Protein AF-A0AAV5FZE7-F1 (afdb_monomer)

pLDDT: mean 82.58, std 16.41, range [29.88, 97.06]

Radius of gyration: 17.74 Å; Cα contacts (8 Å, |Δi|>4): 190; chains: 1; bounding box: 56×36×43 Å

Mean predicted aligned error: 8.59 Å

Organism: NCBI:txid191504

Solvent-accessible surface area (backbone atoms only — not comparable to full-atom values): 7733 Å² total; per-residue (Å²): 137,84,82,93,78,87,81,72,99,67,79,70,54,72,67,52,48,55,55,48,30,64,74,41,72,68,43,28,52,54,44,53,74,70,47,66,54,23,39,79,65,56,47,79,86,54,80,72,45,76,79,48,63,64,31,80,92,61,80,81,59,64,50,75,52,74,43,78,89,72,42,30,38,36,38,24,36,59,78,54,90,79,56,93,56,91,68,44,50,80,62,38,26,36,37,55,44,82,54,98,91,51,58,35,30,45,30,11,62,29,85,86,47,74,45,88,86,36,92,30,40,75,50,72,50,114

Structure (mmCIF, N/CA/C/O backbone):
data_AF-A0AAV5FZE7-F1
#
_entry.id   AF-A0AAV5FZE7-F1
#
loop_
_atom_site.group_PDB
_atom_site.id
_atom_site.type_symbol
_atom_site.label_atom_id
_atom_site.label_alt_id
_atom_site.label_comp_id
_atom_site.label_asym_id
_atom_site.label_entity_id
_atom_site.label_seq_id
_atom_site.pdbx_PDB_ins_code
_atom_site.Cartn_x
_atom_site.Cartn_y
_atom_site.Cartn_z
_atom_site.occupancy
_atom_site.B_iso_or_equiv
_atom_site.auth_seq_id
_atom_site.auth_comp_id
_atom_site.auth_asym_id
_atom_site.auth_atom_id
_atom_site.pdbx_PDB_model_num
ATOM 1 N N . MET A 1 1 ? 34.108 5.353 -24.000 1.00 38.38 1 MET A N 1
ATOM 2 C CA . MET A 1 1 ? 32.809 5.012 -23.378 1.00 38.38 1 MET A CA 1
ATOM 3 C C . MET A 1 1 ? 32.592 3.520 -23.525 1.00 38.38 1 MET A C 1
ATOM 5 O O . MET A 1 1 ? 32.343 3.064 -24.632 1.00 38.38 1 MET A O 1
ATOM 9 N N . LYS A 1 2 ? 32.805 2.749 -22.454 1.00 29.88 2 LYS A N 1
ATOM 10 C CA . LYS A 1 2 ? 32.612 1.295 -22.473 1.00 29.88 2 LYS A CA 1
ATOM 11 C C . LYS A 1 2 ? 31.121 0.999 -22.292 1.00 29.88 2 LYS A C 1
ATOM 13 O O . LYS A 1 2 ? 30.504 1.523 -21.369 1.00 29.88 2 LYS A O 1
ATOM 18 N N . ARG A 1 3 ? 30.570 0.221 -23.223 1.00 39.81 3 ARG A N 1
ATOM 19 C CA . ARG A 1 3 ? 29.179 -0.239 -23.282 1.00 39.81 3 ARG A CA 1
ATOM 20 C C . ARG A 1 3 ? 28.938 -1.198 -22.114 1.00 39.81 3 ARG A C 1
ATOM 22 O O . ARG A 1 3 ? 29.700 -2.140 -21.923 1.00 39.81 3 ARG A O 1
ATOM 29 N N . LEU A 1 4 ? 27.938 -0.890 -21.301 1.00 38.97 4 LEU A N 1
ATOM 30 C CA . LEU A 1 4 ? 27.640 -1.539 -20.027 1.00 38.97 4 LEU A CA 1
ATOM 31 C C . LEU A 1 4 ? 26.733 -2.757 -20.280 1.00 38.97 4 LEU A C 1
ATOM 33 O O . LEU A 1 4 ? 25.572 -2.739 -19.901 1.00 38.97 4 LEU A O 1
ATOM 37 N N . GLU A 1 5 ? 27.225 -3.759 -21.019 1.00 39.66 5 GLU A N 1
ATOM 38 C CA . GLU A 1 5 ? 26.382 -4.862 -21.534 1.00 39.66 5 GLU A CA 1
ATOM 39 C C . GLU A 1 5 ? 26.807 -6.279 -21.109 1.00 39.66 5 GLU A C 1
ATOM 41 O O . GLU A 1 5 ? 26.217 -7.241 -21.582 1.00 39.66 5 GLU A O 1
ATOM 46 N N . GLU A 1 6 ? 27.779 -6.468 -20.210 1.00 33.56 6 GLU A N 1
ATOM 47 C CA . GLU A 1 6 ? 28.347 -7.821 -19.998 1.00 33.56 6 GLU A CA 1
ATOM 48 C C . GLU A 1 6 ? 28.376 -8.334 -18.546 1.00 33.56 6 GLU A C 1
ATOM 50 O O . GLU A 1 6 ? 29.033 -9.328 -18.253 1.00 33.56 6 GLU A O 1
ATOM 55 N N . GLY A 1 7 ? 27.603 -7.748 -17.625 1.00 36.38 7 GLY A N 1
ATOM 56 C CA . GLY A 1 7 ? 27.423 -8.318 -16.282 1.00 36.38 7 GLY A CA 1
ATOM 57 C C . GLY A 1 7 ? 26.056 -7.981 -15.695 1.00 36.38 7 GLY A C 1
ATOM 58 O O . GLY A 1 7 ? 25.738 -6.807 -15.571 1.00 36.38 7 GLY A O 1
ATOM 59 N N . GLU A 1 8 ? 25.279 -9.009 -15.329 1.00 34.03 8 GLU A N 1
ATOM 60 C CA . GLU A 1 8 ? 23.867 -8.981 -14.879 1.00 34.03 8 GLU A CA 1
ATOM 61 C C . GLU A 1 8 ? 22.822 -8.819 -16.003 1.00 34.03 8 GLU A C 1
ATOM 63 O O . GLU A 1 8 ? 22.154 -7.803 -16.169 1.00 34.03 8 GLU A O 1
ATOM 68 N N . SER A 1 9 ? 22.638 -9.895 -16.765 1.00 39.94 9 SER A N 1
ATOM 69 C CA . SER A 1 9 ? 21.783 -10.047 -17.950 1.00 39.94 9 SER A CA 1
ATOM 70 C C . SER A 1 9 ? 20.254 -9.944 -17.743 1.00 39.94 9 SER A C 1
ATOM 72 O O . SER A 1 9 ? 19.487 -10.493 -18.530 1.00 39.94 9 SER A O 1
ATOM 74 N N . THR A 1 10 ? 19.750 -9.209 -16.749 1.00 49.53 10 THR A N 1
ATOM 75 C CA . THR A 1 10 ? 18.365 -8.688 -16.763 1.00 49.53 10 THR A CA 1
ATOM 76 C C . THR A 1 10 ? 18.287 -7.416 -15.924 1.00 49.53 10 THR A C 1
ATOM 78 O O . THR A 1 10 ? 17.717 -7.379 -14.832 1.00 49.53 10 THR A O 1
ATOM 81 N N . TRP A 1 11 ? 18.894 -6.351 -16.434 1.00 44.72 11 TRP A N 1
ATOM 82 C CA . TRP A 1 11 ? 18.637 -5.011 -15.929 1.00 44.72 11 TRP A CA 1
ATOM 83 C C . TRP A 1 11 ? 17.181 -4.582 -16.214 1.00 44.72 11 TRP A C 1
ATOM 85 O O . TRP A 1 11 ? 16.682 -4.859 -17.308 1.00 44.72 11 TRP A O 1
ATOM 95 N N . PRO A 1 12 ? 16.505 -3.851 -15.300 1.00 60.19 12 PRO A N 1
ATOM 96 C CA . PRO A 1 12 ? 16.899 -3.548 -13.920 1.00 60.19 12 PRO A CA 1
ATOM 97 C C . PRO A 1 12 ? 16.178 -4.434 -12.893 1.00 60.19 12 PRO A C 1
ATOM 99 O O . PRO A 1 12 ? 14.990 -4.763 -13.030 1.00 60.19 12 PRO A O 1
ATOM 102 N N . SER A 1 13 ? 16.843 -4.699 -11.766 1.00 66.81 13 SER A N 1
ATOM 103 C CA . SER A 1 13 ? 16.133 -5.141 -10.569 1.00 66.81 13 SER A CA 1
ATOM 104 C C . SER A 1 13 ? 15.140 -4.049 -10.139 1.00 66.81 13 SER A C 1
ATOM 106 O O . SER A 1 13 ? 15.354 -2.851 -10.337 1.00 66.81 13 SER A O 1
ATOM 108 N N . ARG A 1 14 ? 14.010 -4.418 -9.518 1.00 71.75 14 ARG A N 1
ATOM 109 C CA . ARG A 1 14 ? 12.981 -3.416 -9.161 1.00 71.75 14 ARG A CA 1
ATOM 110 C C . ARG A 1 14 ? 13.462 -2.372 -8.153 1.00 71.75 14 ARG A C 1
ATOM 112 O O . ARG A 1 14 ? 12.880 -1.291 -8.097 1.00 71.75 14 ARG A O 1
ATOM 119 N N . LYS A 1 15 ? 14.491 -2.685 -7.360 1.00 73.38 15 LYS A N 1
ATOM 120 C CA . LYS A 1 15 ? 15.111 -1.712 -6.451 1.00 73.38 15 LYS A CA 1
ATOM 121 C C . LYS A 1 15 ? 15.800 -0.606 -7.249 1.00 73.38 15 LYS A C 1
ATOM 123 O O . LYS A 1 15 ? 15.611 0.562 -6.920 1.00 73.38 15 LYS A O 1
ATOM 128 N N . ASP A 1 16 ? 16.466 -0.969 -8.339 1.00 80.62 16 ASP A N 1
ATOM 129 C CA . ASP A 1 16 ? 17.166 -0.027 -9.213 1.00 80.62 16 ASP A CA 1
ATOM 130 C C . ASP A 1 16 ? 16.177 0.850 -9.975 1.00 80.62 16 ASP A C 1
ATOM 132 O O . ASP A 1 16 ? 16.361 2.061 -10.037 1.00 80.62 16 ASP A O 1
ATOM 136 N N . VAL A 1 17 ? 15.058 0.283 -10.450 1.00 82.88 17 VAL A N 1
ATOM 137 C CA . VAL A 1 17 ? 13.969 1.065 -11.070 1.00 82.88 17 VAL A CA 1
ATOM 138 C C . VAL A 1 17 ? 13.450 2.149 -10.122 1.00 82.88 17 VAL A C 1
ATOM 140 O O . VAL A 1 17 ? 13.263 3.298 -10.518 1.00 82.88 17 VAL A O 1
ATOM 143 N N . VAL A 1 18 ? 13.204 1.797 -8.856 1.00 82.12 18 VAL A N 1
ATOM 144 C CA . VAL A 1 18 ? 12.691 2.748 -7.859 1.00 82.12 18 VAL A CA 1
ATOM 145 C C . VAL A 1 18 ? 13.746 3.796 -7.500 1.00 82.12 18 VAL A C 1
ATOM 147 O O . VAL A 1 18 ? 13.393 4.966 -7.356 1.00 82.12 18 VAL A O 1
ATOM 150 N N . ALA A 1 19 ? 15.017 3.402 -7.387 1.00 83.81 19 ALA A N 1
ATOM 151 C CA . ALA A 1 19 ? 16.123 4.325 -7.145 1.00 83.81 19 ALA A CA 1
ATOM 152 C C . ALA A 1 19 ? 16.291 5.320 -8.305 1.00 83.81 19 ALA A C 1
ATOM 154 O O . ALA A 1 19 ? 16.388 6.524 -8.078 1.00 83.81 19 ALA A O 1
ATOM 155 N N . CYS A 1 20 ? 16.227 4.841 -9.548 1.00 85.19 20 CYS A N 1
ATOM 156 C CA . CYS A 1 20 ? 16.317 5.668 -10.748 1.00 85.19 20 CYS A CA 1
ATOM 157 C C . CYS A 1 20 ? 15.143 6.662 -10.831 1.00 85.19 20 CYS A C 1
ATOM 159 O O . CYS A 1 20 ? 15.340 7.863 -11.006 1.00 85.19 20 CYS A O 1
ATOM 161 N N . ALA A 1 21 ? 13.919 6.199 -10.555 1.00 87.25 21 ALA A N 1
ATOM 162 C CA . ALA A 1 21 ? 12.725 7.045 -10.496 1.00 87.25 21 ALA A CA 1
ATOM 163 C C . ALA A 1 21 ? 12.756 8.108 -9.377 1.00 87.25 21 ALA A C 1
ATOM 165 O O . ALA A 1 21 ? 11.911 9.007 -9.355 1.00 87.25 21 ALA A O 1
ATOM 166 N N . ALA A 1 22 ? 13.672 7.998 -8.411 1.00 86.25 22 ALA A N 1
ATOM 167 C CA . ALA A 1 22 ? 13.832 8.970 -7.335 1.00 86.25 22 ALA A CA 1
ATOM 168 C C . ALA A 1 22 ? 14.789 10.122 -7.693 1.00 86.25 22 ALA A C 1
ATOM 170 O O . ALA A 1 22 ? 14.786 11.121 -6.979 1.00 86.25 22 ALA A O 1
ATOM 171 N N . VAL A 1 23 ? 15.556 10.016 -8.788 1.00 91.56 23 VAL A N 1
ATOM 172 C CA . VAL A 1 23 ? 16.570 11.011 -9.185 1.00 91.56 23 VAL A CA 1
ATOM 173 C C . VAL A 1 23 ? 15.942 12.368 -9.515 1.00 91.56 23 VAL A C 1
ATOM 175 O O . VAL A 1 23 ? 16.363 13.390 -8.981 1.00 91.56 23 VAL A O 1
ATOM 178 N N . CYS A 1 24 ? 14.929 12.401 -10.387 1.00 91.38 24 CYS A N 1
ATOM 179 C CA . CYS A 1 24 ? 14.145 13.608 -10.667 1.00 91.38 24 CYS A CA 1
ATOM 180 C C . CYS A 1 24 ? 12.765 13.261 -11.253 1.00 91.38 24 CYS A C 1
ATOM 182 O O . CYS A 1 24 ? 12.462 12.095 -11.515 1.00 91.38 24 CYS A O 1
ATOM 184 N N . GLY A 1 25 ? 11.922 14.277 -11.478 1.00 89.00 25 GLY A N 1
ATOM 185 C CA . GLY A 1 25 ? 10.598 14.103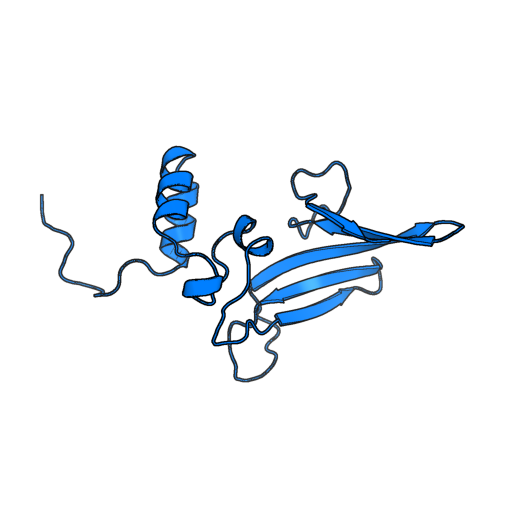 -12.090 1.00 89.00 25 GLY A CA 1
ATOM 186 C C . GLY A 1 25 ? 10.650 13.457 -13.479 1.00 89.00 25 GLY A C 1
ATOM 187 O O . GLY A 1 25 ? 9.899 12.527 -13.743 1.00 89.00 25 GLY A O 1
ATOM 188 N N . THR A 1 26 ? 11.587 13.867 -14.335 1.00 92.81 26 THR A N 1
ATOM 189 C CA . THR A 1 26 ? 11.748 13.290 -15.681 1.00 92.81 26 THR A CA 1
ATOM 190 C C . THR A 1 26 ? 12.125 11.810 -15.625 1.00 92.81 26 THR A C 1
ATOM 192 O O . THR A 1 26 ? 11.490 10.990 -16.282 1.00 92.81 26 THR A O 1
ATOM 195 N N . TRP A 1 27 ? 13.098 11.440 -14.784 1.00 91.25 27 TRP A N 1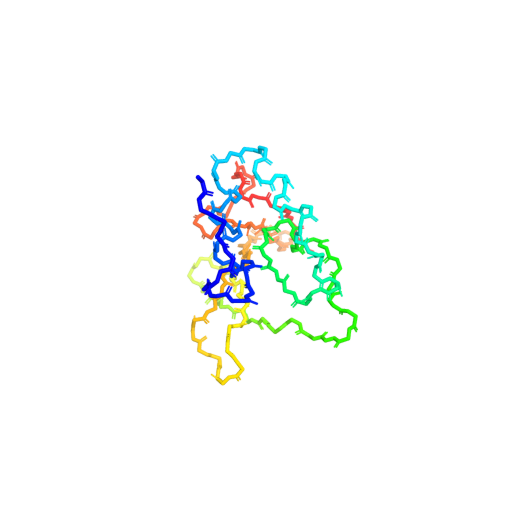
ATOM 196 C CA . TRP A 1 27 ? 13.471 10.036 -14.574 1.00 91.25 27 TRP A CA 1
ATOM 197 C C . TRP A 1 27 ? 12.312 9.209 -14.008 1.00 91.25 27 TRP A C 1
ATOM 199 O O . TRP A 1 27 ? 12.152 8.046 -14.376 1.00 91.25 27 TRP A O 1
ATOM 209 N N . ARG A 1 28 ? 11.469 9.802 -13.152 1.00 89.69 28 ARG A N 1
ATOM 210 C CA . ARG A 1 28 ? 10.259 9.150 -12.638 1.00 89.69 28 ARG A CA 1
ATOM 211 C C . ARG A 1 28 ? 9.276 8.803 -13.746 1.00 89.69 28 ARG A C 1
ATOM 213 O O . ARG A 1 28 ? 8.772 7.684 -13.735 1.00 89.69 28 ARG A O 1
ATOM 220 N N . GLU A 1 29 ? 8.979 9.738 -14.644 1.00 88.62 29 GLU A N 1
ATOM 221 C CA . GLU A 1 29 ? 8.044 9.481 -15.745 1.00 88.62 29 GLU A CA 1
ATOM 222 C C . GLU A 1 29 ? 8.611 8.433 -16.707 1.00 88.62 29 GLU A C 1
ATOM 224 O O . GLU A 1 29 ? 7.940 7.440 -16.968 1.00 88.62 29 GLU A O 1
ATOM 229 N N . ILE A 1 30 ? 9.894 8.537 -17.072 1.00 88.38 30 ILE A N 1
ATOM 230 C CA . ILE A 1 30 ? 10.576 7.513 -17.882 1.00 88.38 30 ILE A CA 1
ATOM 231 C C . ILE A 1 30 ? 10.459 6.125 -17.231 1.00 88.38 30 ILE A C 1
ATOM 233 O O . ILE A 1 30 ? 10.103 5.147 -17.883 1.00 88.38 30 ILE A O 1
ATOM 237 N N . CYS A 1 31 ? 10.711 6.016 -15.924 1.00 87.00 31 CYS A N 1
ATOM 238 C CA . CYS A 1 31 ? 10.603 4.734 -15.230 1.00 87.00 31 CYS A CA 1
ATOM 239 C C . CYS A 1 31 ? 9.161 4.208 -15.155 1.00 87.00 31 CYS A C 1
ATOM 241 O O . CYS A 1 31 ? 8.971 2.994 -15.102 1.00 87.00 31 CYS A O 1
ATOM 243 N N . LYS A 1 32 ? 8.142 5.076 -15.117 1.00 83.69 32 LYS A N 1
ATOM 244 C CA . LYS A 1 32 ? 6.737 4.641 -15.164 1.00 83.69 32 LYS A CA 1
ATOM 245 C C . LYS A 1 32 ? 6.376 4.066 -16.529 1.00 83.69 32 LYS A C 1
ATOM 247 O O . LYS A 1 32 ? 5.664 3.071 -16.555 1.00 83.69 32 LYS A O 1
ATOM 252 N N . ASP A 1 33 ? 6.890 4.649 -17.607 1.00 84.62 33 ASP A N 1
ATOM 253 C CA . ASP A 1 33 ? 6.621 4.191 -18.973 1.00 84.62 33 ASP A CA 1
ATOM 254 C C . ASP A 1 33 ? 7.292 2.845 -19.270 1.00 84.62 33 ASP A C 1
ATOM 256 O O . ASP A 1 33 ? 6.736 1.997 -19.962 1.00 84.62 33 ASP A O 1
ATOM 260 N N . ILE A 1 34 ? 8.480 2.620 -18.701 1.00 84.00 34 ILE A N 1
ATOM 261 C CA . ILE A 1 34 ? 9.224 1.365 -18.873 1.00 84.00 34 ILE A CA 1
ATOM 262 C C . ILE A 1 34 ? 8.615 0.228 -18.037 1.00 84.00 34 ILE A C 1
ATOM 264 O O . ILE A 1 34 ? 8.706 -0.940 -18.414 1.00 84.00 34 ILE A O 1
ATOM 268 N N . VAL A 1 35 ? 8.014 0.533 -16.882 1.00 83.62 35 VAL A N 1
ATOM 269 C CA . VAL A 1 35 ? 7.429 -0.484 -15.998 1.00 83.62 35 VAL A CA 1
ATOM 270 C C . VAL A 1 35 ? 6.033 -0.873 -16.493 1.00 83.62 35 VAL A C 1
ATOM 272 O O . VAL A 1 35 ? 5.118 -0.054 -16.415 1.00 83.62 35 VAL A O 1
ATOM 275 N N . PRO A 1 36 ? 5.800 -2.140 -16.888 1.00 83.44 36 PRO A N 1
ATOM 276 C CA . PRO A 1 36 ? 4.467 -2.579 -17.280 1.00 83.44 36 PRO A CA 1
ATOM 277 C C . PRO A 1 36 ? 3.486 -2.487 -16.108 1.00 83.44 36 PRO A C 1
ATOM 279 O O . PRO A 1 36 ? 3.869 -2.649 -14.942 1.00 83.44 36 PRO A O 1
ATOM 282 N N . SER A 1 37 ? 2.201 -2.293 -16.410 1.00 85.25 37 SER A N 1
ATOM 283 C CA . SER A 1 37 ? 1.156 -2.273 -15.384 1.00 85.25 37 SER A CA 1
ATOM 284 C C . SER A 1 37 ? 1.095 -3.607 -14.613 1.00 85.25 37 SER A C 1
ATOM 286 O O . SER A 1 37 ? 1.543 -4.650 -15.115 1.00 85.25 37 SER A O 1
ATOM 288 N N . PRO A 1 38 ? 0.542 -3.619 -13.385 1.00 87.38 38 PRO A N 1
ATOM 289 C CA . PRO A 1 38 ? 0.343 -4.850 -12.621 1.00 87.38 38 PRO A CA 1
ATOM 290 C C . PRO A 1 38 ? -0.491 -5.896 -13.361 1.00 87.38 38 PRO A C 1
ATOM 292 O O . PRO A 1 38 ? -0.285 -7.082 -13.128 1.00 87.38 38 PRO A O 1
ATOM 295 N N . GLU A 1 39 ? -1.365 -5.474 -14.275 1.00 88.62 39 GLU A N 1
ATOM 296 C CA . GLU A 1 39 ? -2.154 -6.356 -15.137 1.00 88.62 39 GLU A CA 1
ATOM 297 C C . GLU A 1 39 ? -1.286 -7.289 -15.990 1.00 88.62 39 GLU A C 1
ATOM 299 O O . GLU A 1 39 ? -1.604 -8.468 -16.130 1.00 88.62 39 GLU A O 1
ATOM 304 N N . PHE A 1 40 ? -0.161 -6.784 -16.505 1.00 83.75 40 PHE A N 1
ATOM 305 C CA . PHE A 1 40 ? 0.751 -7.561 -17.347 1.00 83.75 40 PHE A CA 1
ATOM 306 C C . PHE A 1 40 ? 1.903 -8.182 -16.559 1.00 83.75 40 PHE A C 1
ATOM 308 O O . PHE A 1 40 ? 2.300 -9.310 -16.830 1.00 83.75 40 PHE A O 1
ATOM 315 N N . CYS A 1 41 ? 2.474 -7.459 -15.589 1.00 82.06 41 CYS A N 1
ATOM 316 C CA . CYS A 1 41 ? 3.670 -7.934 -14.884 1.00 82.06 41 CYS A CA 1
ATOM 317 C C . CYS A 1 41 ? 3.399 -8.59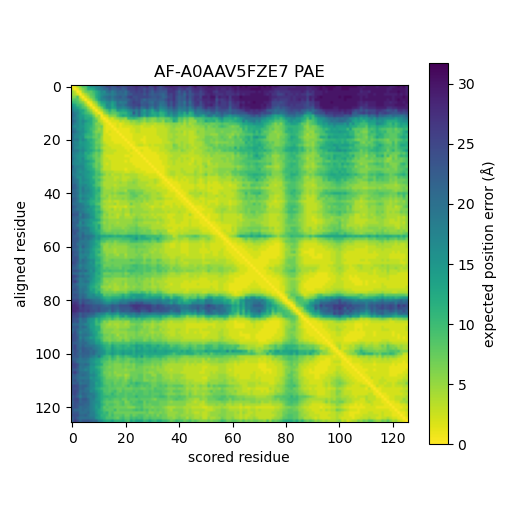8 -13.528 1.00 82.06 41 CYS A C 1
ATOM 319 O O . CYS A 1 41 ? 4.343 -9.097 -12.911 1.00 82.06 41 CYS A O 1
ATOM 321 N N . GLY A 1 42 ? 2.163 -8.540 -13.018 1.00 82.25 42 GLY A N 1
ATOM 322 C CA . GLY A 1 42 ? 1.760 -9.119 -11.731 1.00 82.25 42 GLY A CA 1
ATOM 323 C C . GLY A 1 42 ? 2.440 -8.518 -10.499 1.00 82.25 42 GLY A C 1
ATOM 324 O O . GLY A 1 42 ? 2.435 -9.124 -9.431 1.00 82.25 42 GLY A O 1
ATOM 325 N N . LYS A 1 43 ? 3.074 -7.345 -10.618 1.00 83.19 43 LYS A N 1
ATOM 326 C CA . LYS A 1 43 ? 3.953 -6.794 -9.576 1.00 83.19 43 LYS A CA 1
ATOM 327 C C . LYS A 1 43 ? 3.715 -5.298 -9.360 1.00 83.19 43 LYS A C 1
ATOM 329 O O . LYS A 1 43 ? 3.667 -4.520 -10.310 1.00 83.19 43 LYS A O 1
ATOM 334 N N . ILE A 1 44 ? 3.701 -4.872 -8.096 1.00 85.88 44 ILE A N 1
ATOM 335 C CA . ILE A 1 44 ? 3.476 -3.474 -7.686 1.00 85.88 44 ILE A CA 1
ATOM 336 C C . ILE A 1 44 ? 4.824 -2.761 -7.461 1.00 85.88 44 ILE A C 1
ATOM 338 O O . ILE A 1 44 ? 5.458 -2.902 -6.406 1.00 85.88 44 ILE A O 1
ATOM 342 N N . THR A 1 45 ? 5.281 -1.975 -8.445 1.00 82.94 45 THR A N 1
ATOM 343 C CA . THR A 1 45 ? 6.514 -1.164 -8.308 1.00 82.94 45 THR A CA 1
ATOM 344 C C . THR A 1 45 ? 6.244 0.124 -7.549 1.00 82.94 45 THR A C 1
ATOM 346 O O . THR A 1 45 ? 6.834 0.345 -6.487 1.00 82.94 45 THR A O 1
ATOM 349 N N . PHE A 1 46 ? 5.343 0.948 -8.086 1.00 83.62 46 PHE A N 1
ATOM 350 C CA . PHE A 1 46 ? 5.086 2.307 -7.627 1.00 83.62 46 PHE A CA 1
ATOM 351 C C . PHE A 1 46 ? 3.775 2.394 -6.839 1.00 83.62 46 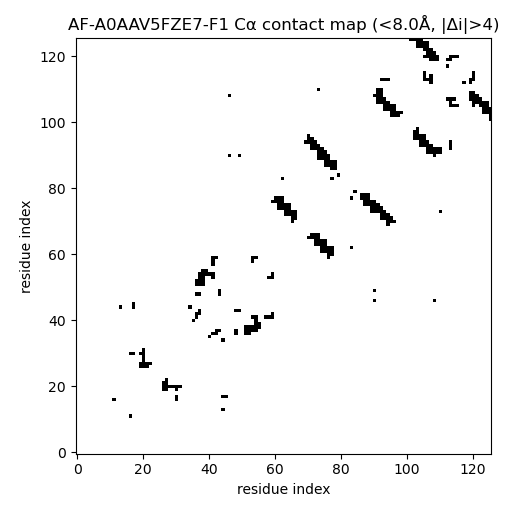PHE A C 1
ATOM 353 O O . PHE A 1 46 ? 2.868 1.600 -7.086 1.00 83.62 46 PHE A O 1
ATOM 360 N N . PRO A 1 47 ? 3.614 3.391 -5.948 1.00 82.62 47 PRO A N 1
ATOM 361 C CA . PRO A 1 47 ? 2.350 3.608 -5.241 1.00 82.62 47 PRO A CA 1
ATOM 362 C C . PRO A 1 47 ? 1.151 3.806 -6.179 1.00 82.62 47 PRO A C 1
ATOM 364 O O . PRO A 1 47 ? 0.061 3.326 -5.891 1.00 82.62 47 PRO A O 1
ATOM 367 N N . VAL A 1 48 ? 1.353 4.456 -7.334 1.00 82.88 48 VAL A N 1
ATOM 368 C CA . VAL A 1 48 ? 0.292 4.660 -8.339 1.00 82.88 48 VAL A CA 1
ATOM 369 C C . VAL A 1 48 ? -0.261 3.340 -8.888 1.00 82.88 48 VAL A C 1
ATOM 371 O O . VAL A 1 48 ? -1.451 3.250 -9.185 1.00 82.88 48 VAL A O 1
ATOM 374 N N . SER A 1 49 ? 0.561 2.288 -8.934 1.00 86.50 49 SER A N 1
ATOM 375 C CA . SER A 1 49 ? 0.158 0.965 -9.411 1.00 86.50 49 SER A CA 1
ATOM 376 C C . SER A 1 49 ? -0.896 0.299 -8.521 1.00 86.50 49 SER A C 1
ATOM 378 O O . SER A 1 49 ? -1.577 -0.606 -8.981 1.00 86.50 49 SER A O 1
ATOM 380 N N . LEU A 1 50 ? -1.095 0.760 -7.279 1.00 87.50 50 LEU A N 1
ATOM 381 C CA . LEU A 1 50 ? -2.163 0.260 -6.400 1.00 87.50 50 LEU A CA 1
ATOM 382 C C . LEU A 1 50 ? -3.574 0.566 -6.912 1.00 87.50 50 LEU A C 1
ATOM 384 O O . LEU A 1 50 ? -4.524 -0.079 -6.482 1.00 87.50 50 LEU A O 1
ATOM 388 N N . LYS A 1 51 ? -3.720 1.561 -7.794 1.00 87.44 51 LYS A N 1
ATOM 389 C CA . LYS A 1 51 ? -5.004 1.922 -8.411 1.00 87.44 51 LYS A CA 1
ATOM 390 C C . LYS A 1 51 ? -5.214 1.268 -9.780 1.00 87.44 51 LYS A C 1
ATOM 392 O O . LYS A 1 51 ? -6.262 1.469 -10.382 1.00 87.44 51 LYS A O 1
ATOM 397 N N . GLN A 1 52 ? -4.220 0.543 -10.292 1.00 89.69 52 GLN A N 1
ATOM 398 C CA . GLN A 1 52 ? -4.298 -0.118 -11.593 1.00 89.69 52 GLN A CA 1
ATOM 399 C C . GLN A 1 52 ? -4.925 -1.516 -11.456 1.00 89.69 52 GLN A C 1
ATOM 401 O O . GLN A 1 52 ? -4.874 -2.095 -10.368 1.00 89.69 52 GLN A O 1
ATOM 406 N N . PRO A 1 53 ? -5.498 -2.073 -12.539 1.00 91.25 53 PRO A N 1
ATOM 407 C CA . PRO A 1 53 ? -5.991 -3.446 -12.545 1.00 91.25 53 PRO A CA 1
ATOM 408 C C . PRO A 1 53 ? -4.906 -4.451 -12.139 1.00 91.25 53 PRO A C 1
ATOM 410 O O . PRO A 1 53 ? -3.725 -4.275 -12.454 1.00 91.25 53 PRO A O 1
ATOM 413 N N . GLY A 1 54 ? -5.316 -5.496 -11.420 1.00 88.94 54 GLY A N 1
ATOM 414 C CA . GLY A 1 54 ? -4.445 -6.611 -11.050 1.00 88.94 54 GLY A CA 1
ATOM 415 C C . GLY A 1 54 ? -4.148 -7.548 -12.229 1.00 88.94 54 GLY A C 1
ATOM 416 O O . GLY A 1 54 ? -4.770 -7.413 -13.283 1.00 88.94 54 GLY A O 1
ATOM 417 N N . PRO A 1 55 ? -3.202 -8.493 -12.066 1.00 90.25 55 PRO A N 1
ATOM 418 C CA . PRO A 1 55 ? -2.843 -9.467 -13.097 1.00 90.25 55 PRO A CA 1
ATOM 419 C C . PRO A 1 55 ? -4.040 -10.295 -13.567 1.00 90.25 55 PRO A C 1
ATOM 421 O O . PRO A 1 55 ? -4.867 -10.689 -12.748 1.00 90.25 55 PRO A O 1
ATOM 424 N N . ARG A 1 56 ? -4.097 -10.593 -14.874 1.00 86.44 56 ARG A N 1
ATOM 425 C CA . ARG A 1 56 ? -5.144 -11.456 -15.456 1.00 86.44 56 ARG A CA 1
ATOM 426 C C . ARG A 1 56 ? -4.974 -12.926 -15.075 1.00 86.44 56 ARG A C 1
ATOM 428 O O . ARG A 1 56 ? -5.942 -13.568 -14.687 1.00 86.44 56 ARG A O 1
ATOM 435 N N . ASP A 1 57 ? -3.735 -13.413 -15.122 1.00 83.62 57 ASP A N 1
ATOM 436 C CA . ASP A 1 57 ? -3.412 -14.842 -15.000 1.00 83.62 57 ASP A CA 1
ATOM 437 C C . ASP A 1 57 ? -2.606 -15.162 -13.729 1.00 83.62 57 ASP A C 1
ATOM 439 O O . ASP A 1 57 ? -1.701 -15.996 -13.722 1.00 83.62 57 ASP A O 1
ATOM 443 N N . GLY A 1 58 ? -2.897 -14.479 -12.620 1.00 83.19 58 GLY A N 1
ATOM 444 C CA . GLY A 1 58 ? -2.190 -14.705 -11.362 1.00 83.19 58 GLY A CA 1
ATOM 445 C C . GLY A 1 58 ? -2.800 -13.973 -10.176 1.00 83.19 58 GLY A C 1
ATOM 446 O O . GLY A 1 58 ? -3.797 -13.266 -10.298 1.00 83.19 58 GLY A O 1
ATOM 447 N N . VAL A 1 59 ? -2.180 -14.129 -9.005 1.00 86.12 59 VAL A N 1
ATOM 448 C CA . VAL A 1 59 ? -2.632 -13.492 -7.762 1.00 86.12 59 VAL A CA 1
ATOM 449 C C . VAL A 1 59 ? -1.533 -12.635 -7.148 1.00 86.12 59 VAL A C 1
ATOM 451 O O . VAL A 1 59 ? -0.365 -13.020 -7.110 1.00 86.12 59 VAL A O 1
ATOM 454 N N . ILE A 1 60 ? -1.919 -11.472 -6.623 1.00 86.94 60 ILE A N 1
ATOM 455 C CA . ILE A 1 60 ? -1.057 -10.660 -5.762 1.00 86.94 60 ILE A CA 1
ATOM 456 C C . ILE A 1 60 ? -1.395 -11.020 -4.320 1.00 86.94 60 ILE A C 1
ATOM 458 O O . ILE A 1 60 ? -2.443 -10.635 -3.802 1.00 86.94 60 ILE A O 1
ATOM 462 N N . GLN A 1 61 ? -0.512 -11.776 -3.673 1.00 88.69 61 GLN A N 1
ATOM 463 C CA . GLN A 1 61 ? -0.713 -12.172 -2.287 1.00 88.69 61 GLN A CA 1
ATOM 464 C C . GLN A 1 61 ? -0.321 -11.034 -1.337 1.00 88.69 61 GLN A C 1
ATOM 466 O O . GLN A 1 61 ? 0.799 -10.519 -1.379 1.00 88.69 61 GLN A O 1
ATOM 471 N N . CYS A 1 62 ? -1.247 -10.672 -0.454 1.00 90.44 62 CYS A N 1
ATOM 472 C CA . CYS A 1 62 ? -1.070 -9.631 0.550 1.00 90.44 62 CYS A CA 1
ATOM 473 C C . CYS A 1 62 ? -1.518 -10.127 1.927 1.00 90.44 62 CYS A C 1
ATOM 475 O O . CYS A 1 62 ? -2.305 -11.067 2.035 1.00 90.44 62 CYS A O 1
ATOM 477 N N . PHE A 1 63 ? -1.073 -9.447 2.980 1.00 91.44 63 PHE A N 1
ATOM 478 C CA . PHE A 1 63 ? -1.556 -9.663 4.342 1.00 91.44 63 PHE A CA 1
ATOM 479 C C . PHE A 1 63 ? -1.846 -8.337 5.046 1.00 91.44 63 PHE A C 1
ATOM 481 O O . PHE A 1 63 ? -1.303 -7.287 4.694 1.00 91.44 63 PHE A O 1
ATOM 488 N N . ILE A 1 64 ? -2.710 -8.393 6.061 1.00 93.69 64 ILE A N 1
ATOM 489 C CA . ILE A 1 64 ? -3.099 -7.233 6.866 1.00 93.69 64 ILE A CA 1
ATOM 490 C C . ILE A 1 64 ? -2.546 -7.401 8.281 1.00 93.69 64 ILE A C 1
ATOM 492 O O . ILE A 1 64 ? -2.901 -8.348 8.979 1.00 93.69 64 ILE A O 1
ATOM 496 N N . LYS A 1 65 ? -1.718 -6.452 8.726 1.00 93.69 65 LYS A N 1
ATOM 497 C CA . LYS A 1 65 ? -1.334 -6.304 10.139 1.00 93.69 65 LYS A CA 1
ATOM 498 C C . LYS A 1 65 ? -2.241 -5.269 10.795 1.00 93.69 65 LYS A C 1
ATOM 500 O O . LYS A 1 65 ? -2.479 -4.202 10.233 1.00 93.69 65 LYS A O 1
ATOM 505 N N . ARG A 1 66 ? -2.753 -5.571 11.988 1.00 94.94 66 ARG A N 1
ATOM 506 C CA . ARG A 1 66 ? -3.643 -4.674 12.735 1.00 94.94 66 ARG A CA 1
ATOM 507 C C . ARG A 1 66 ? -2.955 -4.165 13.991 1.00 94.94 66 ARG A C 1
ATOM 509 O O . ARG A 1 66 ? -2.627 -4.955 14.870 1.00 94.94 66 ARG A O 1
ATOM 516 N N . ASP A 1 67 ? -2.867 -2.849 14.116 1.00 95.12 67 ASP A N 1
ATOM 517 C CA . ASP A 1 67 ? -2.574 -2.185 15.378 1.00 95.12 67 ASP A CA 1
ATOM 518 C C . ASP A 1 67 ? -3.890 -1.845 16.091 1.00 95.12 67 ASP A C 1
ATOM 520 O O . ASP A 1 67 ? -4.681 -0.996 15.666 1.00 95.12 67 ASP A O 1
ATOM 524 N N . LYS A 1 68 ? -4.148 -2.557 17.191 1.00 94.56 68 LYS A N 1
ATOM 525 C CA . LYS A 1 68 ? -5.360 -2.372 17.995 1.00 94.56 68 LYS A CA 1
ATOM 526 C C . LYS A 1 68 ? -5.334 -1.069 18.794 1.00 94.56 68 LYS A C 1
ATOM 528 O O . LYS A 1 68 ? -6.409 -0.532 19.041 1.00 94.56 68 LYS A O 1
ATOM 533 N N . SER A 1 69 ? -4.155 -0.567 19.166 1.00 94.69 69 SER A N 1
ATOM 534 C CA . SER A 1 69 ? -4.017 0.633 19.999 1.00 94.69 69 SER A CA 1
ATOM 535 C C . SER A 1 69 ? -4.439 1.891 19.241 1.00 94.69 69 SER A C 1
ATOM 537 O O . SER A 1 69 ? -5.210 2.703 19.744 1.00 94.69 69 SER A O 1
ATOM 539 N N . THR A 1 70 ? -4.019 2.001 17.980 1.00 93.75 70 THR A N 1
ATOM 540 C CA . THR A 1 70 ? -4.330 3.146 17.116 1.00 93.75 70 THR A CA 1
ATOM 541 C C . THR A 1 70 ? -5.540 2.918 16.208 1.00 93.75 70 THR A C 1
ATOM 543 O O . THR A 1 70 ? -5.924 3.821 15.462 1.00 93.75 70 THR A O 1
ATOM 546 N N . LEU A 1 71 ? -6.152 1.726 16.276 1.00 95.50 71 LEU A N 1
ATOM 547 C CA . LEU A 1 71 ? -7.213 1.259 15.378 1.00 95.50 71 LEU A CA 1
ATOM 548 C C . LEU A 1 71 ? -6.807 1.347 13.895 1.00 95.50 71 LEU A C 1
ATOM 550 O O . LEU A 1 71 ? -7.620 1.687 13.027 1.00 95.50 71 LEU A O 1
ATOM 554 N N . THR A 1 72 ? -5.544 1.030 13.619 1.00 96.50 72 THR A N 1
ATOM 555 C CA . THR A 1 72 ? -4.936 1.131 12.292 1.00 96.50 72 THR A CA 1
ATOM 556 C C . THR A 1 72 ? -4.720 -0.249 11.688 1.00 96.50 72 THR A C 1
ATOM 558 O O . THR A 1 72 ? -4.345 -1.206 12.365 1.00 96.50 72 THR A O 1
ATOM 561 N N . TYR A 1 73 ? -4.954 -0.348 10.389 1.00 96.25 73 TYR A N 1
ATOM 562 C CA . TYR A 1 73 ? -4.715 -1.532 9.581 1.00 96.25 73 TYR A CA 1
ATOM 563 C C . TYR A 1 73 ? -3.636 -1.203 8.562 1.00 96.25 73 TYR A C 1
ATOM 565 O O . TYR A 1 73 ? -3.683 -0.150 7.933 1.00 96.25 73 TYR A O 1
ATOM 573 N N . TYR A 1 74 ? -2.684 -2.105 8.385 1.00 94.88 74 TYR A N 1
ATOM 574 C CA . TYR A 1 74 ? -1.566 -1.955 7.467 1.00 94.88 74 TYR A CA 1
ATOM 575 C C . TYR A 1 74 ? -1.597 -3.105 6.468 1.00 94.88 74 TYR A C 1
ATOM 577 O O . TYR A 1 74 ? -1.580 -4.270 6.865 1.00 94.88 74 TYR A O 1
ATOM 585 N N . LEU A 1 75 ? -1.652 -2.776 5.181 1.00 94.06 75 LEU A N 1
ATOM 586 C CA . LEU A 1 75 ? -1.614 -3.732 4.085 1.00 94.06 75 LEU A CA 1
ATOM 587 C C . LEU A 1 75 ? -0.176 -3.891 3.591 1.00 94.06 75 LEU A C 1
ATOM 589 O O . LEU A 1 75 ? 0.497 -2.905 3.276 1.00 94.06 75 LEU A O 1
ATOM 593 N N . TYR A 1 76 ? 0.261 -5.139 3.472 1.00 91.38 76 TYR A N 1
ATOM 594 C CA . TYR A 1 76 ? 1.587 -5.502 2.993 1.00 91.38 76 TYR A CA 1
ATOM 595 C C . TYR A 1 76 ? 1.500 -6.505 1.847 1.00 91.38 76 TYR A C 1
ATOM 597 O O . TYR A 1 76 ? 0.662 -7.403 1.862 1.00 91.38 76 TYR A O 1
ATOM 605 N N . LEU A 1 77 ? 2.411 -6.372 0.887 1.00 88.50 77 LEU A N 1
ATOM 606 C CA . LEU A 1 77 ? 2.677 -7.345 -0.166 1.00 88.50 77 LEU A CA 1
ATOM 607 C C . LEU A 1 77 ? 3.579 -8.464 0.370 1.00 88.50 77 LEU A C 1
ATOM 609 O O . LEU A 1 77 ? 4.627 -8.172 0.958 1.00 88.50 77 LEU A O 1
ATOM 613 N N . CYS A 1 78 ? 3.219 -9.722 0.112 1.00 86.88 78 CYS A N 1
ATOM 614 C CA . CYS A 1 78 ? 4.066 -10.874 0.417 1.00 86.88 78 CYS A CA 1
ATOM 615 C C . CYS A 1 78 ? 5.287 -10.907 -0.516 1.00 86.88 78 CYS A C 1
ATOM 617 O O . CYS A 1 78 ? 5.138 -10.848 -1.735 1.00 86.88 78 CYS A O 1
ATOM 619 N N . LEU A 1 79 ? 6.497 -11.014 0.045 1.00 77.31 79 LEU A N 1
ATOM 620 C CA . LEU A 1 79 ? 7.743 -11.124 -0.734 1.00 77.31 79 LEU A CA 1
ATOM 621 C C . LEU A 1 79 ? 8.265 -12.566 -0.847 1.00 77.31 79 LEU A C 1
ATOM 623 O O . LEU A 1 79 ? 9.113 -12.836 -1.691 1.00 77.31 79 LEU A O 1
ATOM 627 N N . SER A 1 80 ? 7.751 -13.482 -0.025 1.00 69.94 80 SER A N 1
ATOM 628 C CA . SER A 1 80 ? 8.052 -14.915 -0.055 1.00 69.94 80 SER A CA 1
ATOM 629 C C . SER A 1 80 ? 6.754 -15.705 0.094 1.00 69.94 80 SER A C 1
ATOM 631 O O . SER A 1 80 ? 5.886 -15.326 0.881 1.00 69.94 80 SER A O 1
ATOM 633 N N . THR A 1 81 ? 6.626 -16.795 -0.661 1.00 61.78 81 THR A N 1
ATOM 634 C CA . THR A 1 81 ? 5.549 -17.793 -0.536 1.00 61.78 81 THR A CA 1
ATOM 635 C C . THR A 1 81 ? 5.757 -18.723 0.660 1.00 61.78 81 THR A C 1
ATOM 637 O O . THR A 1 81 ? 4.796 -19.305 1.161 1.00 61.78 81 THR A O 1
ATOM 640 N N . ALA A 1 82 ? 6.996 -18.856 1.142 1.00 55.81 82 ALA A N 1
ATOM 641 C CA . ALA A 1 82 ? 7.330 -19.670 2.301 1.00 55.81 82 ALA A CA 1
ATOM 642 C C . ALA A 1 82 ? 7.056 -18.877 3.585 1.00 55.81 82 ALA A C 1
ATOM 644 O O . ALA A 1 82 ? 7.889 -18.086 4.027 1.00 55.81 82 ALA A O 1
ATOM 645 N N . VAL A 1 83 ? 5.880 -19.135 4.166 1.00 51.28 83 VAL A N 1
ATOM 646 C CA . VAL A 1 83 ? 5.377 -18.582 5.434 1.00 51.28 83 VAL A CA 1
ATOM 647 C C . VAL A 1 83 ? 5.048 -17.088 5.333 1.00 51.28 83 VAL A C 1
ATOM 649 O O . VAL A 1 83 ? 5.731 -16.321 4.663 1.00 51.28 83 VAL A O 1
ATOM 652 N N . LEU A 1 84 ? 3.982 -16.664 6.020 1.00 55.78 84 LEU A N 1
ATOM 653 C CA . LEU A 1 84 ? 3.665 -15.265 6.337 1.00 55.78 84 LEU A CA 1
ATOM 654 C C . LEU A 1 84 ? 4.789 -14.664 7.203 1.00 55.78 84 LEU A C 1
ATOM 656 O O . LEU A 1 84 ? 4.587 -14.315 8.363 1.00 55.78 84 LEU A O 1
ATOM 660 N N . SER A 1 85 ? 6.006 -14.610 6.667 1.00 54.66 85 SER A N 1
ATOM 661 C CA . SER A 1 85 ? 7.110 -13.887 7.254 1.00 54.66 85 SER A CA 1
ATOM 662 C C . SER A 1 85 ? 6.639 -12.453 7.421 1.00 54.66 85 SER A C 1
ATOM 664 O O . SER A 1 85 ? 6.067 -11.851 6.510 1.00 54.66 85 SER A O 1
ATOM 666 N N . GLU A 1 86 ? 6.882 -11.899 8.600 1.00 61.84 86 GLU A N 1
ATOM 667 C CA . GLU A 1 86 ? 6.569 -10.515 8.930 1.00 61.84 86 GLU A CA 1
ATOM 668 C C . GLU A 1 86 ? 7.179 -9.486 7.961 1.00 61.84 86 GLU A C 1
ATOM 670 O O . GLU A 1 86 ? 6.783 -8.315 7.993 1.00 61.84 86 GLU A O 1
ATOM 675 N N . ASN A 1 87 ? 8.094 -9.935 7.098 1.00 72.19 87 ASN A N 1
ATOM 676 C CA . ASN A 1 87 ? 8.745 -9.194 6.035 1.00 72.19 87 ASN A CA 1
ATOM 677 C C . ASN A 1 87 ? 7.860 -9.116 4.782 1.00 72.19 87 ASN A C 1
ATOM 679 O O . ASN A 1 87 ? 7.959 -9.920 3.854 1.00 72.19 87 ASN A O 1
ATOM 683 N N . GLY A 1 88 ? 7.016 -8.087 4.742 1.00 82.25 88 GLY A N 1
ATOM 684 C CA . GLY A 1 88 ? 6.287 -7.673 3.546 1.00 82.25 88 GLY A CA 1
ATOM 685 C C . GLY A 1 88 ? 6.657 -6.258 3.112 1.00 82.25 88 GLY A C 1
ATOM 686 O O . GLY A 1 88 ? 7.118 -5.443 3.914 1.00 82.25 88 GLY A O 1
ATOM 687 N N . LYS A 1 89 ? 6.416 -5.928 1.840 1.00 87.31 89 LYS A N 1
ATOM 688 C CA . LYS A 1 89 ? 6.519 -4.541 1.361 1.00 87.31 89 LYS A CA 1
ATOM 689 C C . LYS A 1 89 ? 5.233 -3.802 1.723 1.00 87.31 89 LYS A C 1
ATOM 691 O O . LYS A 1 89 ? 4.156 -4.215 1.307 1.00 87.31 89 LYS A O 1
ATOM 696 N N . PHE A 1 90 ? 5.339 -2.715 2.481 1.00 90.50 90 PHE A N 1
ATOM 697 C CA . PHE A 1 90 ? 4.188 -1.875 2.820 1.00 90.50 90 PHE A CA 1
ATOM 698 C C . PHE A 1 90 ? 3.518 -1.314 1.555 1.00 90.50 90 PHE A C 1
ATOM 700 O O . PHE A 1 90 ? 4.210 -0.857 0.641 1.00 90.50 90 PHE A O 1
ATOM 707 N N . LEU A 1 91 ? 2.183 -1.347 1.517 1.00 92.19 91 LEU A N 1
ATOM 708 C CA . LEU A 1 91 ? 1.378 -0.815 0.417 1.00 92.19 91 LEU A CA 1
ATOM 709 C C . LEU A 1 91 ? 0.552 0.401 0.851 1.00 92.19 91 LEU A C 1
ATOM 711 O O . LEU A 1 91 ? 0.693 1.477 0.277 1.00 92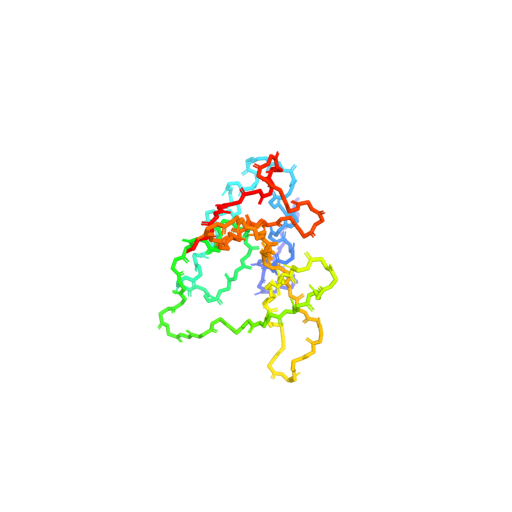.19 91 LEU A O 1
ATOM 715 N N . LEU A 1 92 ? -0.315 0.228 1.850 1.00 95.06 92 LEU A N 1
ATOM 716 C CA . LEU A 1 92 ? -1.190 1.284 2.360 1.00 95.06 92 LEU A CA 1
ATOM 717 C C . LEU A 1 92 ? -1.586 1.024 3.810 1.00 95.06 92 LEU A C 1
ATOM 719 O O . LEU A 1 92 ? -1.504 -0.099 4.309 1.00 95.06 92 LEU A O 1
ATOM 723 N N . ALA A 1 93 ? -2.045 2.073 4.477 1.00 96.12 93 ALA A N 1
ATOM 724 C CA . ALA A 1 93 ? -2.611 2.021 5.807 1.00 96.12 93 ALA A CA 1
ATOM 725 C C . ALA A 1 93 ? -4.040 2.569 5.796 1.00 96.12 93 ALA A C 1
ATOM 727 O O . ALA A 1 93 ? -4.363 3.496 5.054 1.00 96.12 93 ALA A O 1
ATOM 728 N N . ALA A 1 94 ? -4.889 2.007 6.647 1.00 97.06 94 ALA A N 1
ATOM 729 C CA . ALA A 1 94 ? -6.247 2.461 6.875 1.00 97.06 94 ALA A CA 1
ATOM 730 C C . ALA A 1 94 ? -6.454 2.700 8.371 1.00 97.06 94 ALA A C 1
ATOM 732 O O . ALA A 1 94 ? -6.347 1.773 9.174 1.00 97.06 94 ALA A O 1
ATOM 733 N N . LYS A 1 95 ? -6.768 3.937 8.760 1.00 96.56 95 LYS A N 1
ATOM 734 C CA . LYS A 1 95 ? -7.063 4.280 10.156 1.00 96.56 95 LYS A CA 1
ATOM 735 C C . LYS A 1 95 ? -8.562 4.392 10.361 1.00 96.56 95 LYS A C 1
ATOM 737 O O . LYS A 1 95 ? -9.222 5.205 9.712 1.00 96.56 95 LYS A O 1
ATOM 742 N N . ARG A 1 96 ? -9.089 3.586 11.283 1.00 95.38 96 ARG A N 1
ATOM 743 C CA . ARG A 1 96 ? -10.500 3.614 11.661 1.00 95.38 96 ARG A CA 1
ATOM 744 C C . ARG A 1 96 ? -10.783 4.836 12.535 1.00 95.38 96 ARG A C 1
ATOM 746 O O . ARG A 1 96 ? -10.136 5.047 13.556 1.00 95.38 96 ARG A O 1
ATOM 753 N N . SER A 1 97 ? -11.809 5.594 12.177 1.00 91.62 97 SER A N 1
ATOM 754 C CA . SER A 1 97 ? -12.371 6.693 12.957 1.00 91.62 97 SER A CA 1
ATOM 755 C C . SER A 1 97 ? -13.852 6.422 13.196 1.00 91.62 97 SER A C 1
ATOM 757 O O . SER A 1 97 ? -14.627 6.234 12.258 1.00 91.62 97 SER A O 1
ATOM 759 N N . ARG A 1 98 ? -14.264 6.362 14.464 1.00 89.38 98 ARG A N 1
ATOM 760 C CA . ARG A 1 98 ? -15.675 6.190 14.817 1.00 89.38 98 ARG A CA 1
ATOM 761 C C . ARG A 1 98 ? -16.346 7.560 14.866 1.00 89.38 98 ARG A C 1
ATOM 763 O O . ARG A 1 98 ? -15.906 8.435 15.606 1.00 89.38 98 ARG A O 1
ATOM 770 N N . ARG A 1 99 ? -17.407 7.738 14.082 1.00 87.62 99 ARG A N 1
ATOM 771 C CA . ARG A 1 99 ? -18.330 8.874 14.174 1.00 87.62 99 ARG A CA 1
ATOM 772 C C . ARG A 1 99 ? -19.611 8.416 14.868 1.00 87.62 99 ARG A C 1
ATOM 774 O O . ARG A 1 99 ? -19.840 7.218 15.025 1.00 87.62 99 ARG A O 1
ATOM 781 N N . THR A 1 100 ? -20.449 9.366 15.274 1.00 88.56 100 THR A N 1
ATOM 782 C CA . THR A 1 100 ? -21.705 9.087 15.987 1.00 88.56 100 THR A CA 1
ATOM 783 C C . THR A 1 100 ? -22.621 8.137 15.207 1.00 88.56 100 THR A C 1
ATOM 785 O O . THR A 1 100 ? -23.231 7.258 15.801 1.00 88.56 100 THR A O 1
ATOM 788 N N . THR A 1 101 ? -22.674 8.269 13.877 1.00 9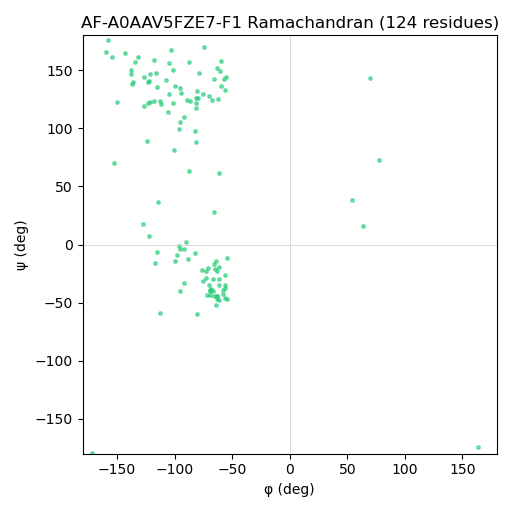2.38 101 THR A N 1
ATOM 789 C CA . THR A 1 101 ? -23.630 7.550 13.014 1.00 92.38 101 THR A CA 1
ATOM 790 C C . THR A 1 101 ? -22.993 6.559 12.036 1.00 92.38 101 THR A C 1
ATOM 792 O O . THR A 1 101 ? -23.709 5.848 11.340 1.00 92.38 101 THR A O 1
ATOM 795 N N . TYR A 1 102 ? -21.662 6.501 11.936 1.00 91.00 102 TYR A N 1
ATOM 796 C CA . TYR A 1 102 ? -20.956 5.578 11.038 1.00 91.00 102 TYR A CA 1
ATOM 797 C C . TYR A 1 102 ? -19.501 5.374 11.466 1.00 91.00 102 TYR A C 1
ATOM 799 O O . TY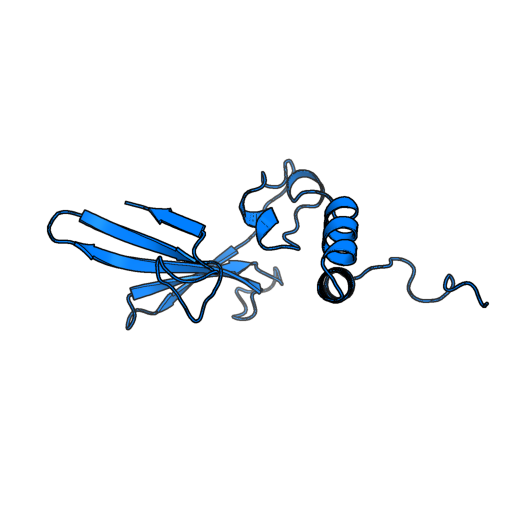R A 1 102 ? -18.946 6.129 12.265 1.00 91.00 102 TYR A O 1
ATOM 807 N N . THR A 1 103 ? -18.863 4.345 10.915 1.00 94.12 103 THR A N 1
ATOM 808 C CA . THR A 1 103 ? -17.408 4.182 10.990 1.00 94.12 103 THR A CA 1
ATOM 809 C C . THR A 1 103 ? -16.805 4.661 9.680 1.00 94.12 103 THR A C 1
ATOM 811 O O . THR A 1 103 ? -17.321 4.355 8.618 1.00 94.12 103 THR A O 1
ATOM 814 N N . GLU A 1 104 ? -15.720 5.418 9.755 1.00 95.25 104 GLU A N 1
ATOM 815 C CA . GLU A 1 104 ? -14.955 5.840 8.589 1.00 95.25 104 GLU A CA 1
ATOM 816 C C . GLU A 1 104 ? -13.551 5.244 8.649 1.00 95.25 104 GLU A C 1
ATOM 818 O O . GLU A 1 104 ? -12.978 5.098 9.729 1.00 95.25 104 GLU A O 1
ATOM 823 N N . TYR A 1 105 ? -12.977 4.947 7.491 1.00 95.69 105 TYR A N 1
ATOM 824 C CA . TYR A 1 105 ? -11.572 4.599 7.347 1.00 95.69 105 TYR A CA 1
ATOM 825 C C . TYR A 1 105 ? -10.893 5.629 6.458 1.00 95.69 105 TYR A C 1
ATOM 827 O O . TYR A 1 105 ? -11.309 5.845 5.322 1.00 95.69 105 TYR A O 1
ATOM 835 N N . ILE A 1 106 ? -9.843 6.260 6.974 1.00 96.38 106 ILE A N 1
ATOM 836 C CA . ILE A 1 106 ? -8.959 7.121 6.184 1.00 96.38 106 ILE A CA 1
ATOM 837 C C . ILE A 1 106 ? -7.851 6.239 5.624 1.00 96.38 106 ILE A C 1
ATOM 839 O O . ILE A 1 106 ? -7.169 5.570 6.399 1.00 96.38 106 ILE A O 1
ATOM 843 N N . ILE A 1 107 ? -7.674 6.250 4.305 1.00 95.56 107 ILE A N 1
ATOM 844 C CA . ILE A 1 107 ? -6.702 5.422 3.590 1.00 95.56 107 ILE A CA 1
ATOM 845 C C . ILE A 1 107 ? -5.520 6.297 3.156 1.00 95.56 107 ILE A C 1
ATOM 847 O O . ILE A 1 107 ? -5.710 7.351 2.543 1.00 95.56 107 ILE A O 1
ATOM 851 N N . SER A 1 108 ? -4.300 5.856 3.464 1.00 94.88 108 SER A N 1
ATOM 852 C CA . SER A 1 108 ? -3.051 6.575 3.193 1.00 94.88 108 SER A CA 1
ATOM 853 C C . SER A 1 108 ? -1.958 5.637 2.672 1.00 94.88 108 SER A C 1
ATOM 855 O O . SER A 1 108 ? -1.876 4.488 3.098 1.00 94.88 108 SER A O 1
ATOM 857 N N . VAL A 1 109 ? -1.090 6.130 1.786 1.00 93.19 109 VAL A N 1
ATOM 858 C CA . VAL A 1 109 ? 0.171 5.466 1.384 1.00 93.19 109 VAL A CA 1
ATOM 859 C C . VAL A 1 109 ? 1.358 5.868 2.265 1.00 93.19 109 VAL A C 1
ATOM 861 O O . VAL A 1 109 ? 2.479 5.429 2.030 1.00 93.19 109 VAL A O 1
ATOM 864 N N . ASP A 1 110 ? 1.127 6.698 3.280 1.00 92.31 110 ASP A N 1
ATOM 865 C CA . ASP A 1 110 ? 2.108 7.025 4.311 1.00 92.31 110 ASP A CA 1
ATOM 866 C C . ASP A 1 110 ? 1.731 6.302 5.620 1.00 92.31 110 ASP A C 1
ATOM 868 O O . ASP A 1 110 ? 0.692 6.620 6.213 1.00 92.31 110 ASP A O 1
ATOM 872 N N . PRO A 1 111 ? 2.549 5.340 6.097 1.00 90.50 111 PRO A N 1
ATOM 873 C CA . PRO A 1 111 ? 2.259 4.595 7.319 1.00 90.50 111 PRO A CA 1
ATOM 874 C C . PRO A 1 111 ? 2.410 5.439 8.592 1.00 90.50 111 PRO A C 1
ATOM 876 O O . PRO A 1 111 ? 1.878 5.053 9.633 1.00 90.50 111 PRO A O 1
ATOM 879 N N . LYS A 1 112 ? 3.142 6.560 8.535 1.00 90.19 112 LYS A N 1
ATOM 880 C CA . LYS A 1 112 ? 3.422 7.427 9.689 1.00 90.19 112 LYS A CA 1
ATOM 881 C C . LYS A 1 112 ? 2.385 8.537 9.833 1.00 90.19 112 LYS A C 1
ATOM 883 O O . LYS A 1 112 ? 2.067 8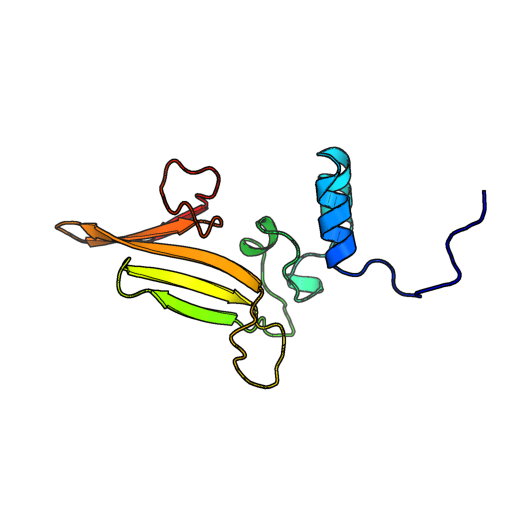.923 10.955 1.00 90.19 112 LYS A O 1
ATOM 888 N N . ASN A 1 113 ? 1.837 9.033 8.722 1.00 92.50 113 ASN A N 1
ATOM 889 C CA . ASN A 1 113 ? 0.858 10.119 8.725 1.00 92.50 113 ASN A CA 1
ATOM 890 C C . ASN A 1 113 ? -0.451 9.734 8.017 1.00 92.50 113 ASN A C 1
ATOM 892 O O . ASN A 1 113 ? -0.654 9.973 6.821 1.00 92.50 113 ASN A O 1
ATOM 896 N N . ILE A 1 114 ? -1.374 9.165 8.797 1.00 93.31 114 ILE A N 1
ATOM 897 C CA . ILE A 1 114 ? -2.694 8.726 8.330 1.00 93.31 114 ILE A CA 1
ATOM 898 C C . ILE A 1 114 ? -3.739 9.772 8.723 1.00 93.31 114 ILE A C 1
ATOM 900 O O . ILE A 1 114 ? -4.430 9.660 9.739 1.00 93.31 114 ILE A O 1
ATOM 904 N N . SER A 1 115 ? -3.825 10.824 7.917 1.00 90.88 115 SER A N 1
ATOM 905 C CA . SER A 1 115 ? -4.781 11.919 8.069 1.00 90.88 115 SER A CA 1
ATOM 906 C C . SER A 1 115 ? -5.256 12.388 6.693 1.00 90.88 115 SER A C 1
ATOM 908 O O . SER A 1 115 ? -4.665 12.041 5.676 1.00 90.88 115 SER A O 1
ATOM 910 N N . ARG A 1 116 ? -6.349 13.157 6.638 1.00 91.12 116 ARG A N 1
ATOM 911 C CA . ARG A 1 116 ? -6.872 13.685 5.364 1.00 91.12 116 ARG A CA 1
ATOM 912 C C . ARG A 1 116 ? -6.023 14.813 4.776 1.00 91.12 116 ARG A C 1
ATOM 914 O O . ARG A 1 116 ? -6.130 15.084 3.590 1.00 91.12 116 ARG A O 1
ATOM 921 N N . SER A 1 117 ? -5.242 15.490 5.612 1.00 91.88 117 SER A N 1
ATOM 922 C CA . SER A 1 117 ? -4.389 16.611 5.219 1.00 91.88 117 SER A CA 1
ATOM 923 C C . SER A 1 117 ? -2.973 16.178 4.841 1.00 91.88 117 SER A C 1
ATOM 925 O O . SER A 1 117 ? -2.175 17.026 4.453 1.00 91.88 117 SER A O 1
ATOM 927 N N . SER A 1 118 ? -2.627 14.892 4.975 1.00 91.94 118 SER A N 1
ATOM 928 C CA . SER A 1 118 ? -1.298 14.412 4.605 1.00 91.94 118 SER A CA 1
ATOM 929 C C . SER A 1 118 ? -1.177 14.226 3.094 1.00 91.94 118 SER A C 1
ATOM 931 O O . SER A 1 118 ? -2.122 13.813 2.423 1.00 91.94 118 SER A O 1
ATOM 933 N N . ASN A 1 119 ? 0.026 14.443 2.559 1.00 88.94 119 ASN A N 1
ATOM 934 C CA . ASN A 1 119 ? 0.334 14.166 1.149 1.00 88.94 119 ASN A CA 1
ATOM 935 C C . ASN A 1 119 ? 0.161 12.680 0.780 1.00 88.94 119 ASN A C 1
ATOM 937 O O . ASN A 1 119 ? 0.052 12.342 -0.394 1.00 88.94 119 ASN A O 1
ATOM 941 N N . GLY A 1 120 ? 0.155 11.790 1.778 1.00 90.06 120 GLY A N 1
ATOM 942 C CA . GLY A 1 120 ? -0.085 10.361 1.603 1.00 90.06 120 GLY A CA 1
ATOM 943 C C . GLY A 1 120 ? -1.564 9.979 1.517 1.00 90.06 120 GLY A C 1
ATOM 944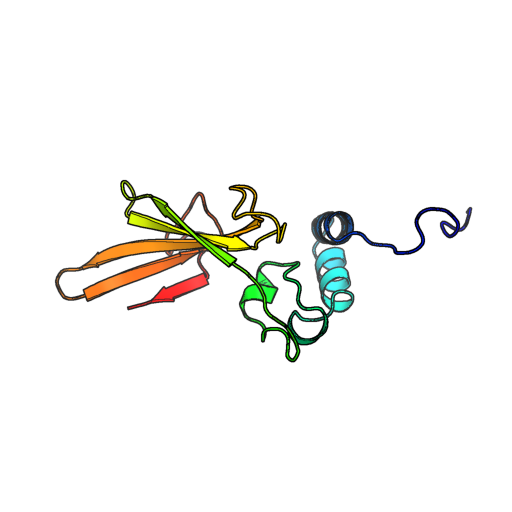 O O . GLY A 1 120 ? -1.853 8.817 1.244 1.00 90.06 120 GLY A O 1
ATOM 945 N N . TYR A 1 121 ? -2.503 10.902 1.743 1.00 93.50 121 TYR A N 1
ATOM 946 C CA . TYR A 1 121 ? -3.935 10.617 1.675 1.00 93.50 121 TYR A CA 1
ATOM 947 C C . TYR A 1 121 ? -4.353 10.170 0.269 1.00 93.50 121 TYR A C 1
ATOM 949 O O . TYR A 1 121 ? -4.139 10.879 -0.713 1.00 93.50 121 TYR A O 1
ATOM 957 N N . ILE A 1 122 ? -4.998 9.003 0.169 1.00 92.56 122 ILE A N 1
ATOM 958 C CA . ILE A 1 122 ? -5.482 8.478 -1.119 1.00 92.56 122 ILE A CA 1
ATOM 959 C C . ILE A 1 122 ? -6.996 8.319 -1.197 1.00 92.56 122 ILE A C 1
ATOM 961 O O . ILE A 1 122 ? -7.521 8.177 -2.303 1.00 92.56 122 ILE A O 1
ATOM 965 N N . GLY A 1 123 ? -7.700 8.335 -0.062 1.00 93.00 123 GLY A N 1
ATOM 966 C CA . GLY A 1 123 ? -9.152 8.211 -0.048 1.00 93.00 123 GLY A CA 1
ATOM 967 C C . GLY A 1 123 ? -9.742 7.859 1.312 1.00 93.00 123 GLY A C 1
ATOM 968 O O . GLY A 1 123 ? -9.051 7.783 2.330 1.00 93.00 123 GLY A O 1
ATOM 969 N N . LYS A 1 124 ? -11.056 7.631 1.313 1.00 94.44 124 LYS A N 1
ATOM 970 C CA . LYS A 1 124 ? -11.826 7.236 2.493 1.00 94.44 124 LYS A CA 1
ATOM 971 C C . LYS A 1 124 ? -12.840 6.149 2.152 1.00 94.44 124 LYS A C 1
ATOM 973 O O . LYS A 1 124 ? -13.359 6.125 1.039 1.00 94.44 124 LYS A O 1
ATOM 978 N N . MET A 1 125 ? -13.149 5.307 3.131 1.00 93.00 125 MET A N 1
ATOM 979 C CA . MET A 1 125 ? -14.207 4.296 3.070 1.00 93.00 125 MET A CA 1
ATOM 980 C C . MET A 1 125 ? -15.194 4.530 4.218 1.00 93.00 125 MET A C 1
ATOM 982 O O . MET A 1 125 ? -14.775 4.894 5.320 1.00 93.00 125 MET A O 1
ATOM 986 N N . ARG A 1 126 ? -16.488 4.347 3.954 1.00 88.75 126 ARG A N 1
ATOM 987 C CA . ARG A 1 126 ? -17.583 4.475 4.920 1.00 88.75 126 ARG A CA 1
ATOM 988 C C . ARG A 1 126 ? -18.391 3.187 4.947 1.00 88.75 126 ARG A C 1
ATOM 990 O O . ARG A 1 126 ? -18.528 2.597 3.857 1.00 88.75 126 ARG A O 1
#

Nearest PDB structures (foldseek):
  1s31-assembly1_A  TM=6.751E-01  e=5.341E-03  Homo sapiens
  4o4s-assembly1_A  TM=6.123E-01  e=8.778E+00  Nostoc sp. PCC 7120 = FACHB-418
  5jab-assembly1_B  TM=3.179E-01  e=3.619E+00  Mycobacterium tuberculosis H37Rv
  2qxl-assembly1_B  TM=3.443E-01  e=9.962E+00  Saccharomyces cerevisiae

Foldseek 3Di:
DDDPPPPDNDPDDLVVLVVQLVPDVVSVVVSVVVDDAQQDVVDDSDLVSVPPDHHPPDDFDWDWDADPVQRKIWIFTDPDPPDPPVDGHTRKMWGWDDDPVDIKTFIFRDPVDRDCPDPRTDDMDD

Sequence (126 aa):
MKRLEEGESTWPSRKDVVACAAVCGTWREICKDIVPSPEFCGKITFPVSLKQPGPRDGVIQCFIKRDKSTLTYYLYLCLSTAVLSENGKFLLAAKRSRRTTYTEYIISVDPKNISRSSNGYIGKMR

Secondary structure (DSSP, 8-state):
-----SS-SSPPPHHHHHHHTTS-HHHHHHHHHHSPPHHHH----SGGGGGSPPPSSS---EEEEEETTTTEEEEEEES-SSS--S-EEEEEEEEEEE-SS-EEEEEES-SS--STTSTTEEEEE-

InterPro domains:
  IPR000007 Tubby, C-terminal [PF01167] (50-126)
  IPR000007 Tubby, C-terminal [PR01573] (105-121)
  IPR000007 Tubby, C-terminal [PR01573] (121-126)
  IPR025659 Tubby-like, C-terminal [G3DSA:3.20.90.10] (46-126)
  IPR025659 Tubby-like, C-terminal [SSF54518] (38-126)